Protein AF-A0A7J9HND2-F1 (afdb_monomer)

Mean predicted aligned error: 3.11 Å

Sequence (65 aa):
VEQGAKVELPLWLAHDLYLRQAISISVPACFNQRTRLEIQADAACVDLKSRSPYFYEFGCKIAPL

Foldseek 3Di:
DDPPDDDDDDPVVVVVCVVVVNDDDDDDPLPDPVVVVVVVVPVVPDDSCVSPVCNPVVCVSPVVD

InterPro domains:
  IPR010492 GINS complex, subunit Psf3 [PTHR22768] (1-65)
  IPR036224 GINS, helical bundle-like domain superfamily [SSF158573] (27-64)
  IPR038437 GINS complex, subunit Psf3 superfamily [G3DSA:1.20.58.2050] (1-65)

Structure (mmCIF, N/CA/C/O backbone):
data_AF-A0A7J9HND2-F1
#
_entry.id   AF-A0A7J9HND2-F1
#
loop_
_atom_site.group_PDB
_atom_site.id
_atom_site.type_symbol
_atom_site.label_atom_id
_atom_site.label_alt_id
_atom_site.label_comp_id
_atom_site.label_asym_id
_atom_site.label_entity_id
_atom_site.label_seq_id
_atom_site.pdbx_PDB_ins_code
_atom_site.Cartn_x
_atom_site.Cartn_y
_atom_site.Cartn_z
_atom_site.occupancy
_atom_site.B_iso_or_equiv
_atom_site.auth_seq_id
_atom_site.auth_comp_id
_atom_site.auth_asym_id
_atom_site.auth_atom_id
_atom_site.pdbx_PDB_model_num
ATOM 1 N N . VAL A 1 1 ? -5.483 -10.542 22.339 1.00 76.19 1 VAL A N 1
ATOM 2 C CA . VAL A 1 1 ? -4.370 -10.155 21.442 1.00 76.19 1 VAL A CA 1
ATOM 3 C C . VAL A 1 1 ? -3.402 -9.336 22.268 1.00 76.19 1 VAL A C 1
ATOM 5 O O . VAL A 1 1 ? -3.867 -8.482 23.014 1.00 76.19 1 VAL A O 1
ATOM 8 N N . GLU A 1 2 ? -2.110 -9.643 22.207 1.00 91.69 2 GLU A N 1
ATOM 9 C CA . GLU A 1 2 ? -1.085 -8.880 22.927 1.00 91.69 2 GLU A CA 1
ATOM 10 C C . GLU A 1 2 ? -0.789 -7.556 22.213 1.00 91.69 2 GLU A C 1
ATOM 12 O O . GLU A 1 2 ? -0.926 -7.450 20.990 1.00 91.69 2 GLU A O 1
ATOM 17 N N . GLN A 1 3 ? -0.389 -6.531 22.967 1.00 91.88 3 GLN A N 1
ATOM 18 C CA . GLN A 1 3 ? -0.007 -5.248 22.385 1.00 91.88 3 GLN A CA 1
ATOM 19 C C . GLN A 1 3 ? 1.205 -5.430 21.460 1.00 91.88 3 GLN A C 1
ATOM 21 O O . GLN A 1 3 ? 2.190 -6.062 21.830 1.00 91.88 3 GLN A O 1
ATOM 26 N N . GLY A 1 4 ? 1.130 -4.875 20.248 1.00 91.31 4 GLY A N 1
ATOM 27 C CA . GLY A 1 4 ? 2.195 -5.001 19.246 1.00 91.31 4 GLY A CA 1
ATOM 28 C C . GLY A 1 4 ? 2.194 -6.322 18.468 1.00 91.31 4 GLY A C 1
ATOM 29 O O . GLY A 1 4 ? 3.075 -6.528 17.631 1.00 91.31 4 GLY A O 1
ATOM 30 N N . ALA A 1 5 ? 1.212 -7.202 18.688 1.00 94.75 5 ALA A N 1
ATOM 31 C CA . ALA A 1 5 ? 1.039 -8.389 17.861 1.00 94.75 5 ALA A CA 1
ATOM 32 C C . ALA A 1 5 ? 0.796 -8.006 16.391 1.00 94.75 5 ALA A C 1
ATOM 34 O O . ALA A 1 5 ? -0.014 -7.130 16.081 1.00 94.75 5 ALA A O 1
ATOM 35 N N . LYS A 1 6 ? 1.480 -8.697 15.474 1.00 94.88 6 LYS A N 1
ATOM 36 C CA . LYS A 1 6 ? 1.253 -8.560 14.031 1.00 94.88 6 LYS A CA 1
ATOM 37 C C . LYS A 1 6 ? 0.068 -9.428 13.639 1.00 94.88 6 LYS A C 1
ATOM 39 O O . LYS A 1 6 ? 0.100 -10.638 13.846 1.00 94.88 6 LYS A O 1
ATOM 44 N N . VAL A 1 7 ? -0.961 -8.806 13.082 1.00 94.31 7 VAL A N 1
ATOM 45 C CA . VAL A 1 7 ? -2.196 -9.477 12.671 1.00 94.31 7 VAL A CA 1
ATOM 46 C C . VAL A 1 7 ? -2.551 -9.080 11.248 1.00 94.31 7 VAL A C 1
ATOM 48 O O . VAL A 1 7 ? -2.285 -7.954 10.828 1.00 94.31 7 VAL A O 1
ATOM 51 N N . GLU A 1 8 ? -3.164 -9.999 10.511 1.00 94.75 8 GLU A N 1
ATOM 52 C 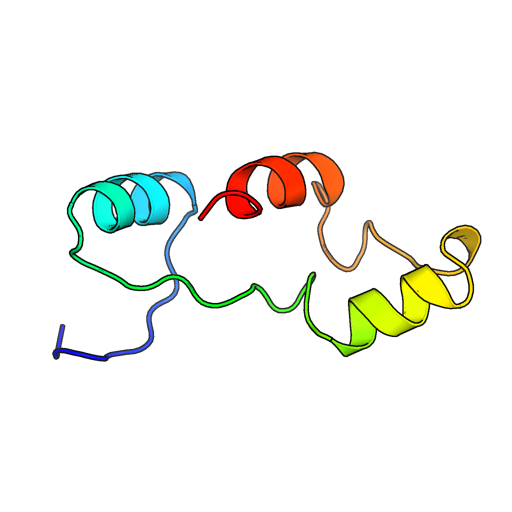CA . GLU A 1 8 ? -3.775 -9.685 9.223 1.00 94.75 8 GLU A CA 1
ATOM 53 C C . GLU A 1 8 ? -5.241 -9.327 9.437 1.00 94.75 8 GLU A C 1
ATOM 55 O O . GLU A 1 8 ? -5.985 -10.049 10.103 1.00 94.75 8 GLU A O 1
ATOM 60 N N . LEU A 1 9 ? -5.648 -8.187 8.888 1.00 94.06 9 LEU A N 1
ATOM 61 C CA . LEU A 1 9 ? -7.001 -7.668 9.004 1.00 94.06 9 LEU A CA 1
ATOM 62 C C . LEU A 1 9 ? -7.509 -7.265 7.623 1.00 94.06 9 LEU A C 1
ATOM 64 O O . LEU A 1 9 ? -6.738 -6.757 6.803 1.00 94.06 9 LEU A O 1
ATOM 68 N N . PRO A 1 10 ? -8.812 -7.430 7.360 1.00 94.69 10 PRO A N 1
ATOM 69 C CA . PRO A 1 10 ? -9.399 -6.861 6.165 1.00 94.69 10 PRO A CA 1
ATOM 70 C C . PRO A 1 10 ? -9.384 -5.327 6.247 1.00 94.69 10 PRO A C 1
ATOM 72 O O . PRO A 1 10 ? -9.527 -4.746 7.325 1.00 94.69 10 PRO A O 1
ATOM 75 N N . LEU A 1 11 ? -9.259 -4.666 5.091 1.00 93.12 11 LEU A N 1
ATOM 76 C CA . LEU A 1 11 ? -9.101 -3.208 5.004 1.00 93.12 11 LEU A CA 1
ATOM 77 C C . LEU A 1 11 ? -10.213 -2.431 5.722 1.00 93.12 11 LEU A C 1
ATOM 79 O O . LEU A 1 11 ? -9.921 -1.449 6.394 1.00 93.12 11 LEU A O 1
ATOM 83 N N . TRP A 1 12 ? -11.468 -2.871 5.598 1.00 94.00 12 TRP A N 1
ATOM 84 C CA . TRP A 1 12 ? -12.611 -2.198 6.223 1.00 94.00 12 TRP A CA 1
ATOM 85 C C . TRP A 1 12 ? -12.477 -2.137 7.751 1.00 94.00 12 TRP A C 1
ATOM 87 O O . TRP A 1 12 ? -12.743 -1.103 8.349 1.00 94.00 12 TRP A O 1
ATOM 97 N N . LEU A 1 13 ? -11.979 -3.208 8.374 1.00 95.44 13 LEU A N 1
ATOM 98 C CA . LEU A 1 13 ? -11.775 -3.261 9.819 1.00 95.44 13 LEU A CA 1
ATOM 99 C C . LEU A 1 13 ? -10.518 -2.496 10.233 1.00 95.44 13 LEU A C 1
ATOM 101 O O . LEU A 1 13 ? -10.532 -1.768 11.223 1.00 95.44 13 LEU A O 1
ATOM 105 N N . ALA A 1 14 ? -9.429 -2.656 9.475 1.00 94.88 14 ALA A N 1
ATOM 106 C CA . ALA A 1 14 ? -8.182 -1.949 9.738 1.00 94.88 14 ALA A CA 1
ATOM 107 C C . ALA A 1 14 ? -8.386 -0.426 9.704 1.00 94.88 14 ALA A C 1
ATOM 109 O O . ALA A 1 14 ? -7.878 0.277 10.571 1.00 94.88 14 ALA A O 1
ATOM 110 N N . HIS A 1 15 ? -9.184 0.070 8.757 1.00 93.19 15 HIS A N 1
ATOM 111 C CA . HIS A 1 15 ? -9.532 1.482 8.644 1.00 93.19 15 HIS A CA 1
ATOM 112 C C . HIS A 1 15 ? -10.248 2.005 9.899 1.00 93.19 15 HIS A C 1
ATOM 114 O O . HIS A 1 15 ? -9.799 2.978 10.506 1.00 93.19 15 HIS A O 1
ATOM 120 N N . ASP A 1 16 ? -11.303 1.324 10.350 1.00 94.88 16 ASP A N 1
ATOM 121 C CA . ASP A 1 16 ? -12.064 1.742 11.534 1.00 94.88 16 ASP A CA 1
ATOM 122 C C . ASP A 1 16 ? -11.222 1.711 12.819 1.00 94.88 16 ASP A C 1
ATOM 124 O O . ASP A 1 16 ? -11.360 2.577 13.686 1.00 94.88 16 ASP A O 1
ATOM 128 N N . LEU A 1 17 ? -10.332 0.724 12.951 1.00 95.19 17 LEU A N 1
ATOM 129 C CA . LEU A 1 17 ? -9.417 0.615 14.089 1.00 95.19 17 LEU A CA 1
ATOM 130 C C . LEU A 1 17 ? -8.305 1.669 14.047 1.00 95.19 17 LEU A C 1
ATOM 132 O O . LEU A 1 17 ? -7.921 2.189 15.097 1.00 95.19 17 LEU A O 1
ATOM 136 N N . TYR A 1 18 ? -7.810 2.005 12.856 1.00 94.25 18 TYR A N 1
ATOM 137 C CA . TYR A 1 18 ? -6.816 3.056 12.660 1.00 94.25 18 TYR A CA 1
ATOM 138 C C . TYR A 1 18 ? -7.373 4.432 13.048 1.00 94.25 18 TYR A C 1
ATOM 140 O O . TYR A 1 18 ? -6.735 5.151 13.814 1.00 94.25 18 TYR A O 1
ATOM 148 N N . LEU A 1 19 ? -8.610 4.754 12.644 1.00 94.00 19 LEU A N 1
ATOM 149 C CA . LEU A 1 19 ? -9.296 5.993 13.045 1.00 94.00 19 LEU A CA 1
ATOM 150 C C . LEU A 1 19 ? -9.471 6.120 14.567 1.00 94.00 19 LEU A C 1
ATOM 152 O O . LEU A 1 19 ? -9.492 7.223 15.107 1.00 94.00 19 LEU A O 1
ATOM 156 N N . ARG A 1 20 ? -9.577 4.989 15.269 1.00 95.94 20 ARG A N 1
ATOM 157 C CA . ARG A 1 20 ? -9.661 4.918 16.737 1.00 95.94 20 ARG A CA 1
ATOM 158 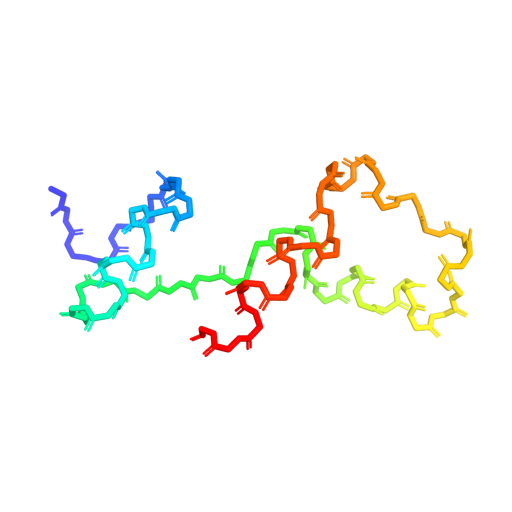C C . ARG A 1 20 ? -8.292 4.890 17.424 1.00 95.94 20 ARG A C 1
ATOM 160 O O . ARG A 1 20 ? -8.247 4.732 18.639 1.00 95.94 20 ARG A O 1
ATOM 167 N N . GLN A 1 21 ? -7.197 4.995 16.666 1.00 94.19 21 GLN A N 1
ATOM 168 C CA . GLN A 1 21 ? -5.815 4.875 17.147 1.00 94.19 21 GLN A CA 1
ATOM 169 C C . GLN A 1 21 ? -5.526 3.549 17.876 1.00 94.19 21 GLN A C 1
ATOM 171 O O . GLN A 1 21 ? -4.658 3.478 18.743 1.00 94.19 21 GLN A O 1
ATOM 176 N N . ALA A 1 22 ? -6.249 2.479 17.528 1.00 95.50 22 ALA A N 1
ATOM 177 C CA . ALA A 1 22 ? -6.107 1.169 18.163 1.00 95.50 22 ALA A CA 1
ATOM 178 C C . ALA A 1 22 ? -5.018 0.296 17.514 1.00 95.50 22 ALA A C 1
ATOM 180 O O . ALA A 1 22 ? -4.558 -0.668 18.126 1.00 95.50 22 ALA A O 1
ATOM 181 N N . ILE A 1 23 ? -4.620 0.612 16.276 1.00 95.25 23 ILE A N 1
ATOM 182 C CA . ILE A 1 23 ? -3.609 -0.122 15.505 1.00 95.25 23 ILE A CA 1
ATOM 183 C C . ILE A 1 23 ? -2.701 0.839 14.731 1.00 95.25 23 ILE A C 1
ATOM 185 O O . ILE A 1 23 ? -3.075 1.979 14.462 1.00 95.25 23 ILE A O 1
ATOM 189 N N . SER A 1 24 ? -1.542 0.344 14.301 1.00 93.12 24 SER A N 1
ATOM 190 C CA . SER A 1 24 ? -0.736 0.948 13.239 1.00 93.12 24 SER A CA 1
ATOM 191 C C . SER A 1 24 ? -0.796 0.075 11.986 1.00 93.12 24 SER 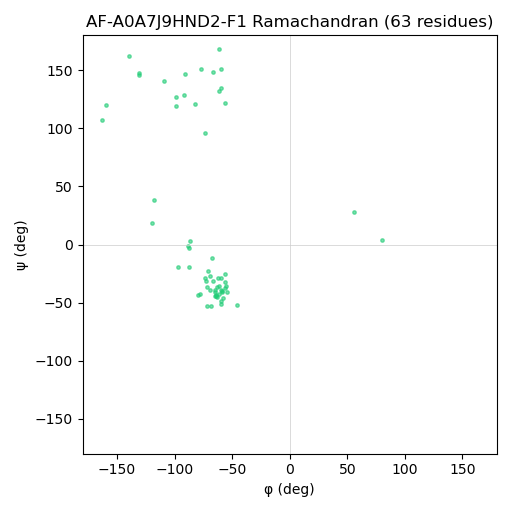A C 1
ATOM 193 O O . SER A 1 24 ? -0.803 -1.155 12.072 1.00 93.12 24 SER A O 1
ATOM 195 N N . ILE A 1 25 ? -0.862 0.703 10.811 1.00 92.69 25 ILE A N 1
ATOM 196 C CA . ILE A 1 25 ? -0.918 -0.002 9.527 1.00 92.69 25 ILE A CA 1
ATOM 197 C C . ILE A 1 25 ? 0.485 -0.028 8.921 1.00 92.69 25 ILE A C 1
ATOM 199 O O . ILE A 1 25 ? 1.137 1.001 8.770 1.00 92.69 25 ILE A O 1
ATOM 203 N N . SER A 1 26 ? 0.963 -1.219 8.565 1.00 92.31 26 SER A N 1
ATOM 204 C CA . SER A 1 26 ? 2.195 -1.386 7.792 1.00 92.31 26 SER A CA 1
ATOM 205 C C . SER A 1 26 ? 1.901 -1.415 6.296 1.00 92.31 26 SER A C 1
ATOM 207 O O . SER A 1 26 ? 0.889 -1.980 5.879 1.00 92.31 26 SER A O 1
ATOM 209 N N . VAL A 1 27 ? 2.827 -0.899 5.483 1.00 90.44 27 VAL A N 1
ATOM 210 C CA . VAL A 1 27 ? 2.720 -0.935 4.017 1.00 90.44 27 VAL A CA 1
ATOM 211 C C . VAL A 1 27 ? 2.559 -2.385 3.527 1.00 90.44 27 VAL A C 1
ATOM 213 O O . VAL A 1 27 ? 3.445 -3.207 3.785 1.00 90.44 27 VAL A O 1
ATOM 216 N N . PRO A 1 28 ? 1.472 -2.714 2.802 1.00 93.25 28 PRO A N 1
ATOM 217 C CA . PRO A 1 28 ? 1.267 -4.046 2.247 1.00 93.25 28 PRO A CA 1
ATOM 218 C C . PRO A 1 28 ? 2.391 -4.455 1.291 1.00 93.25 28 PRO A C 1
ATOM 220 O O . PRO A 1 28 ? 2.984 -3.620 0.604 1.00 93.25 28 PRO A O 1
ATOM 223 N N . ALA A 1 29 ? 2.657 -5.760 1.186 1.00 91.19 29 ALA A N 1
ATOM 224 C CA . ALA A 1 29 ? 3.756 -6.289 0.374 1.00 91.19 29 ALA A CA 1
ATOM 225 C C . ALA A 1 29 ? 3.690 -5.858 -1.105 1.00 91.19 29 ALA A C 1
ATOM 227 O O . ALA A 1 29 ? 4.731 -5.625 -1.719 1.00 91.19 29 ALA A O 1
ATOM 228 N N . CYS A 1 30 ? 2.485 -5.681 -1.656 1.00 93.50 30 CYS A N 1
ATOM 229 C CA . CYS A 1 30 ? 2.265 -5.203 -3.022 1.00 93.50 30 CYS A CA 1
ATOM 230 C C . CYS A 1 30 ? 2.688 -3.742 -3.261 1.00 93.50 30 CYS A C 1
ATOM 232 O O . CYS A 1 30 ? 2.807 -3.343 -4.411 1.00 93.50 30 CYS A O 1
ATOM 234 N N . PHE A 1 31 ? 2.982 -2.964 -2.213 1.00 94.69 31 PHE A N 1
ATOM 235 C CA . PHE A 1 31 ? 3.503 -1.592 -2.302 1.00 94.69 31 PHE A CA 1
ATOM 236 C C . PHE A 1 31 ? 4.879 -1.433 -1.648 1.00 94.69 31 PHE A C 1
ATOM 238 O O . PHE A 1 31 ? 5.295 -0.318 -1.321 1.00 94.69 31 PHE A O 1
ATOM 245 N N . ASN A 1 32 ? 5.603 -2.534 -1.433 1.00 94.00 32 ASN A N 1
ATOM 246 C CA . ASN A 1 32 ? 6.938 -2.494 -0.843 1.00 94.00 32 ASN A CA 1
ATOM 247 C C . ASN A 1 32 ? 7.941 -1.686 -1.700 1.00 94.00 32 ASN A C 1
ATOM 249 O O . ASN A 1 32 ? 7.690 -1.350 -2.858 1.00 94.00 32 ASN A O 1
ATOM 253 N N . GLN A 1 33 ? 9.117 -1.390 -1.134 1.00 95.12 33 GLN A N 1
ATOM 254 C CA . GLN A 1 33 ? 10.150 -0.607 -1.826 1.00 95.12 33 GLN A CA 1
ATOM 255 C C . GLN A 1 33 ? 10.559 -1.220 -3.174 1.00 95.12 33 GLN A C 1
ATOM 257 O O . GLN A 1 33 ? 10.763 -0.479 -4.129 1.00 95.12 33 GLN A O 1
ATOM 262 N N . ARG A 1 34 ? 10.637 -2.555 -3.274 1.00 95.00 34 ARG A N 1
ATOM 263 C CA . ARG A 1 34 ? 10.957 -3.246 -4.532 1.00 95.00 34 ARG A CA 1
ATOM 264 C C . ARG A 1 34 ? 9.934 -2.916 -5.619 1.00 95.00 34 ARG A C 1
ATOM 266 O O . ARG A 1 34 ? 10.326 -2.504 -6.702 1.00 95.00 34 ARG A O 1
ATOM 273 N N . THR A 1 35 ? 8.645 -3.012 -5.294 1.00 94.94 35 THR A N 1
ATOM 274 C CA . THR A 1 35 ? 7.560 -2.689 -6.228 1.00 94.94 35 THR A CA 1
ATOM 275 C C . THR A 1 35 ? 7.652 -1.254 -6.723 1.00 94.94 35 THR A C 1
ATOM 277 O O . THR A 1 35 ? 7.479 -1.002 -7.911 1.00 94.94 35 THR A O 1
ATOM 280 N N . ARG A 1 36 ? 7.993 -0.313 -5.838 1.00 94.81 36 ARG A N 1
ATOM 281 C CA . ARG A 1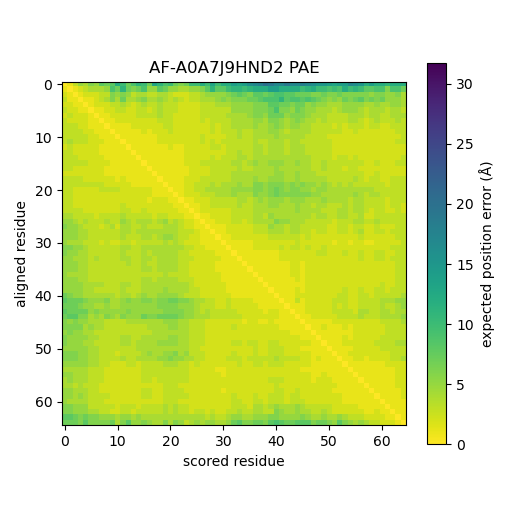 36 ? 8.184 1.088 -6.230 1.00 94.81 36 ARG A CA 1
ATOM 282 C C . ARG A 1 36 ? 9.347 1.272 -7.203 1.00 94.81 36 ARG A C 1
ATOM 284 O O . ARG A 1 36 ? 9.187 1.998 -8.175 1.00 94.81 36 ARG A O 1
ATOM 291 N N . LEU A 1 37 ? 10.479 0.610 -6.962 1.00 97.75 37 LEU A N 1
ATOM 292 C CA . LEU A 1 37 ? 11.650 0.688 -7.843 1.00 97.75 37 LEU A CA 1
ATOM 293 C C . LEU A 1 37 ? 11.370 0.087 -9.224 1.00 97.75 37 LEU A C 1
ATOM 295 O O . LEU A 1 37 ? 11.774 0.661 -10.227 1.00 97.75 37 LEU A O 1
ATOM 299 N N . GLU A 1 38 ? 10.652 -1.034 -9.288 1.00 97.31 38 GLU A N 1
ATOM 300 C CA . GLU A 1 38 ? 10.286 -1.667 -10.561 1.00 97.31 38 GLU A CA 1
ATOM 301 C C . GLU A 1 38 ? 9.342 -0.779 -11.384 1.00 97.31 38 GLU A C 1
ATOM 303 O O . GLU A 1 38 ? 9.578 -0.578 -12.571 1.00 97.31 38 GLU A O 1
ATOM 308 N N . ILE A 1 39 ? 8.328 -0.178 -10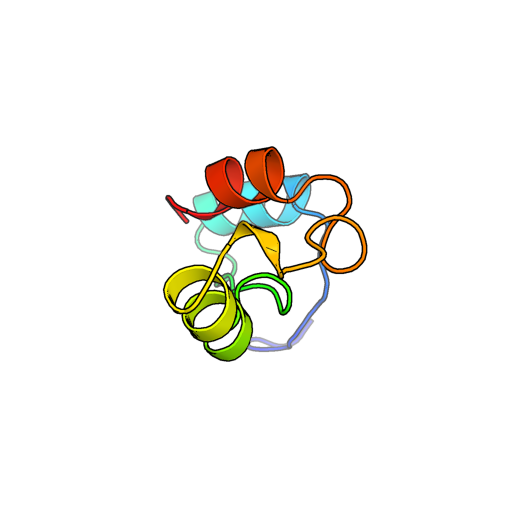.748 1.00 96.06 39 ILE A N 1
ATOM 309 C CA . ILE A 1 39 ? 7.410 0.763 -11.413 1.00 96.06 39 ILE A CA 1
ATOM 310 C C . ILE A 1 39 ? 8.147 2.028 -11.879 1.00 96.06 39 ILE A C 1
ATOM 312 O O . ILE A 1 39 ? 7.850 2.546 -12.952 1.00 96.06 39 ILE A O 1
ATOM 316 N N . GLN A 1 40 ? 9.098 2.536 -11.085 1.00 97.62 40 GLN A N 1
ATOM 317 C CA . GLN A 1 40 ? 9.925 3.691 -11.457 1.00 97.62 40 GLN A CA 1
ATOM 318 C C . GLN A 1 40 ? 10.870 3.396 -12.625 1.00 97.62 40 GLN A C 1
ATOM 320 O O . GLN A 1 40 ? 11.181 4.311 -13.383 1.00 97.62 40 GLN A O 1
ATOM 325 N N . ALA A 1 41 ? 11.339 2.153 -12.752 1.00 98.06 41 ALA A N 1
ATOM 326 C CA . ALA A 1 41 ? 12.191 1.735 -13.856 1.00 98.06 41 ALA A CA 1
ATOM 327 C C . ALA A 1 41 ? 11.395 1.635 -15.166 1.00 98.06 41 ALA A C 1
ATOM 329 O O . ALA A 1 41 ? 11.782 2.254 -16.153 1.00 98.06 41 ALA A O 1
ATOM 330 N N . ASP A 1 42 ? 10.287 0.887 -15.162 1.00 97.56 42 ASP A N 1
ATOM 331 C CA . ASP A 1 42 ? 9.317 0.847 -16.261 1.00 97.56 42 ASP A CA 1
ATOM 332 C C . ASP A 1 42 ? 7.989 0.234 -15.790 1.00 97.56 42 ASP A C 1
ATOM 334 O O . ASP A 1 42 ? 7.862 -0.981 -15.612 1.00 97.56 42 ASP A O 1
ATOM 338 N N . ALA A 1 43 ? 6.967 1.075 -15.632 1.00 95.12 43 ALA A N 1
ATOM 339 C CA . ALA A 1 43 ? 5.643 0.653 -15.191 1.00 95.12 43 ALA A CA 1
ATOM 340 C C . ALA A 1 43 ? 4.959 -0.339 -16.151 1.00 95.12 43 ALA A C 1
ATOM 342 O O . ALA A 1 43 ? 4.170 -1.164 -15.691 1.00 95.12 43 ALA A O 1
ATOM 343 N N . ALA A 1 44 ? 5.253 -0.291 -17.457 1.00 96.19 44 ALA A N 1
ATOM 344 C CA . ALA A 1 44 ? 4.635 -1.180 -18.443 1.00 96.19 44 ALA A CA 1
ATOM 345 C C . ALA A 1 44 ? 5.120 -2.634 -18.311 1.00 96.19 44 ALA A C 1
ATOM 347 O O . ALA A 1 44 ? 4.415 -3.560 -18.711 1.00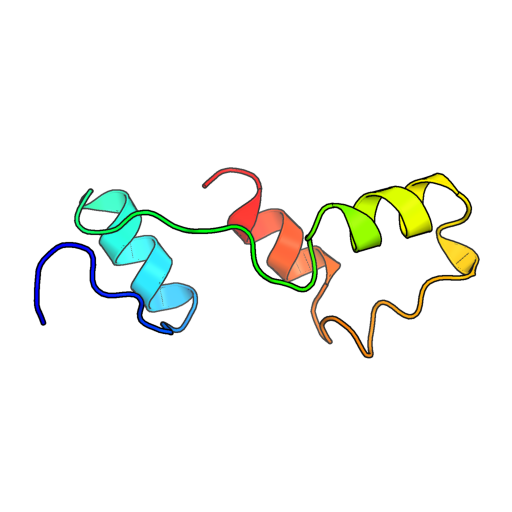 96.19 44 ALA A O 1
ATOM 348 N N . CYS A 1 45 ? 6.295 -2.840 -17.709 1.00 95.81 45 CYS A N 1
ATOM 349 C CA . CYS A 1 45 ? 6.890 -4.155 -17.480 1.00 95.81 45 CYS A CA 1
ATOM 350 C C . CYS A 1 45 ? 6.461 -4.804 -16.150 1.00 95.81 45 CYS A C 1
ATOM 352 O O . CYS A 1 45 ? 6.886 -5.920 -15.843 1.00 95.81 45 CYS A O 1
ATOM 354 N N . VAL A 1 46 ? 5.633 -4.133 -15.341 1.00 96.62 46 VAL A N 1
ATOM 355 C CA . VAL A 1 46 ? 5.211 -4.638 -14.030 1.00 96.62 46 VAL A CA 1
ATOM 356 C C . VAL A 1 46 ? 3.829 -5.278 -14.116 1.00 96.62 46 VAL A C 1
ATOM 358 O O . VAL A 1 46 ? 2.829 -4.611 -14.371 1.00 96.62 46 VAL A O 1
ATOM 361 N N . ASP A 1 47 ? 3.744 -6.571 -13.803 1.00 96.00 47 ASP A N 1
ATOM 362 C CA . ASP A 1 47 ? 2.454 -7.234 -13.617 1.00 96.00 47 ASP A CA 1
ATOM 363 C C . ASP A 1 47 ? 1.820 -6.811 -12.282 1.00 96.00 47 ASP A C 1
ATOM 365 O O . ASP A 1 47 ? 2.122 -7.340 -11.208 1.00 96.00 47 ASP A O 1
ATOM 369 N N . LEU A 1 48 ? 0.934 -5.817 -12.355 1.00 95.38 48 LEU A N 1
ATOM 370 C CA . LEU A 1 48 ? 0.190 -5.321 -11.200 1.00 95.38 48 LEU A CA 1
ATOM 371 C C . LEU A 1 48 ? -0.904 -6.296 -10.753 1.00 95.38 48 LEU A C 1
ATOM 373 O O . LEU A 1 48 ? -1.208 -6.351 -9.562 1.00 95.38 48 LEU A O 1
ATOM 377 N N . LYS A 1 49 ? -1.471 -7.093 -11.671 1.00 95.00 49 LYS A N 1
ATOM 378 C CA . LYS A 1 49 ? -2.599 -7.988 -11.381 1.00 95.00 49 LYS A CA 1
ATOM 379 C C . LYS A 1 49 ? -2.183 -9.144 -10.478 1.00 95.00 49 LYS A C 1
ATOM 381 O O . LYS A 1 49 ? -2.943 -9.491 -9.575 1.00 95.00 49 LYS A O 1
ATOM 386 N N . SER A 1 50 ? -0.990 -9.711 -10.679 1.00 94.62 50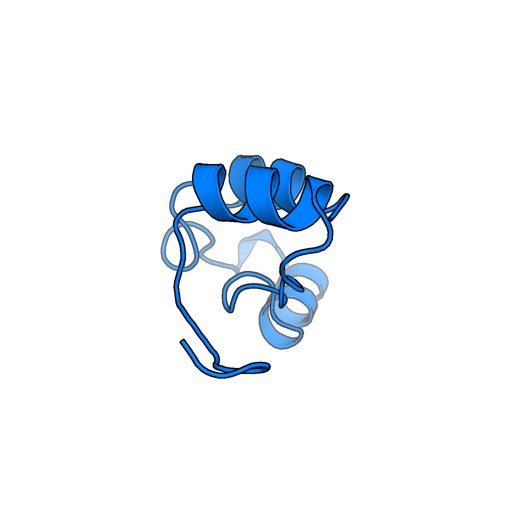 SER A N 1
ATOM 387 C CA . SER A 1 50 ? -0.457 -10.750 -9.781 1.00 94.62 50 SER A CA 1
ATOM 388 C C . SER A 1 50 ? -0.091 -10.219 -8.394 1.00 94.62 50 SER A C 1
ATOM 390 O O . SER A 1 50 ? -0.160 -10.964 -7.419 1.00 94.62 50 SER A O 1
ATOM 392 N N . ARG A 1 51 ? 0.254 -8.931 -8.276 1.00 93.12 51 ARG A N 1
ATOM 393 C CA . ARG A 1 51 ? 0.572 -8.288 -6.988 1.00 93.12 51 ARG A CA 1
ATOM 394 C C . ARG A 1 51 ? -0.670 -7.908 -6.202 1.00 93.12 51 ARG A C 1
ATOM 396 O O . ARG A 1 51 ? -0.705 -8.065 -4.986 1.00 93.12 51 ARG A O 1
ATOM 403 N N . SER A 1 52 ? -1.659 -7.344 -6.885 1.00 94.50 52 SER A N 1
ATOM 404 C CA . SER A 1 52 ? -2.959 -7.008 -6.323 1.00 94.50 52 SER A CA 1
ATOM 405 C C . SER A 1 52 ? -3.978 -6.862 -7.455 1.00 94.50 52 SER A C 1
ATOM 407 O O . SER A 1 52 ? -3.843 -5.953 -8.278 1.00 94.50 52 SER A O 1
ATOM 409 N N . PRO A 1 53 ? -5.052 -7.669 -7.476 1.00 95.94 53 PRO A N 1
ATOM 410 C CA . PRO A 1 53 ? -6.116 -7.533 -8.472 1.00 95.94 53 PRO A CA 1
ATOM 411 C C . PRO A 1 53 ? -6.752 -6.135 -8.511 1.00 95.94 53 PRO A C 1
ATOM 413 O O . PRO A 1 53 ? -7.251 -5.718 -9.552 1.00 95.94 53 PRO A O 1
ATOM 416 N N . TYR A 1 54 ? -6.696 -5.403 -7.393 1.00 96.25 54 TYR A N 1
ATOM 417 C CA . TYR A 1 54 ? -7.246 -4.056 -7.231 1.00 96.25 54 TYR A CA 1
ATOM 418 C C . TYR A 1 54 ? -6.147 -3.031 -6.923 1.00 96.25 54 TYR A C 1
ATOM 420 O O . TYR A 1 54 ? -6.346 -2.147 -6.095 1.00 96.25 54 TYR A O 1
ATOM 428 N N . PHE A 1 55 ? -4.968 -3.162 -7.545 1.00 96.00 55 PHE A N 1
ATOM 429 C CA . PHE A 1 55 ? -3.771 -2.367 -7.232 1.00 96.00 55 PHE A CA 1
ATOM 430 C C . PHE A 1 55 ? -4.043 -0.861 -7.087 1.00 96.00 55 PHE A C 1
ATOM 432 O O . PHE A 1 55 ? -3.703 -0.276 -6.063 1.00 96.00 55 PHE A O 1
ATOM 439 N N . TYR A 1 56 ? -4.698 -0.236 -8.066 1.00 95.56 56 TYR A N 1
ATOM 440 C CA . TYR A 1 56 ? -4.945 1.208 -8.040 1.00 95.56 56 TYR A CA 1
ATOM 441 C C . TYR A 1 56 ? -5.941 1.621 -6.951 1.00 95.56 56 TYR A C 1
ATOM 443 O O . TYR A 1 56 ? -5.619 2.468 -6.121 1.00 95.56 56 TYR A O 1
ATOM 451 N N . GLU A 1 57 ? -7.123 0.999 -6.906 1.00 96.06 57 GLU A N 1
ATOM 452 C CA . GLU A 1 57 ? -8.153 1.336 -5.914 1.00 96.06 57 GLU A CA 1
ATOM 453 C C . GLU A 1 57 ? -7.654 1.090 -4.484 1.00 96.06 57 GLU A C 1
ATOM 455 O O . GLU A 1 57 ? -7.848 1.922 -3.596 1.00 96.06 57 GLU A O 1
ATOM 460 N N . PHE A 1 58 ? -6.970 -0.035 -4.265 1.00 95.19 58 PHE A N 1
ATOM 461 C CA . PHE A 1 58 ? -6.389 -0.360 -2.972 1.00 95.19 58 PHE A CA 1
ATOM 462 C C . PHE A 1 58 ? -5.314 0.656 -2.575 1.00 95.19 58 PHE A C 1
ATOM 464 O O . PHE A 1 58 ? -5.347 1.158 -1.455 1.00 95.19 58 PHE A O 1
ATOM 471 N N . GLY A 1 59 ? -4.425 1.019 -3.506 1.00 94.69 59 GLY A N 1
ATOM 472 C CA . GLY A 1 59 ? -3.390 2.032 -3.299 1.00 94.69 59 GLY A CA 1
ATOM 473 C C . GLY A 1 59 ? -3.967 3.389 -2.899 1.00 94.69 59 GLY A C 1
ATOM 474 O O . GLY A 1 59 ? -3.518 3.977 -1.920 1.00 94.69 59 GLY A O 1
ATOM 475 N N . CYS A 1 60 ? -5.013 3.855 -3.587 1.0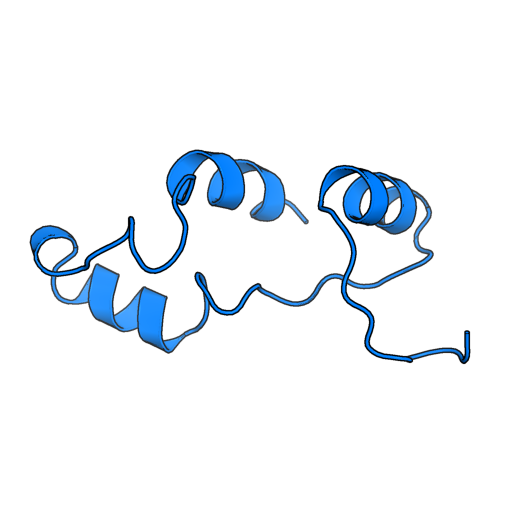0 94.56 60 CYS A N 1
ATOM 476 C CA . CYS A 1 60 ? -5.690 5.110 -3.253 1.00 94.56 60 CYS A CA 1
ATOM 477 C C . CYS A 1 60 ? -6.302 5.106 -1.844 1.00 94.56 60 CYS A C 1
ATOM 479 O O . CYS A 1 60 ? -6.279 6.136 -1.177 1.00 94.56 60 CYS A O 1
ATOM 481 N N . LYS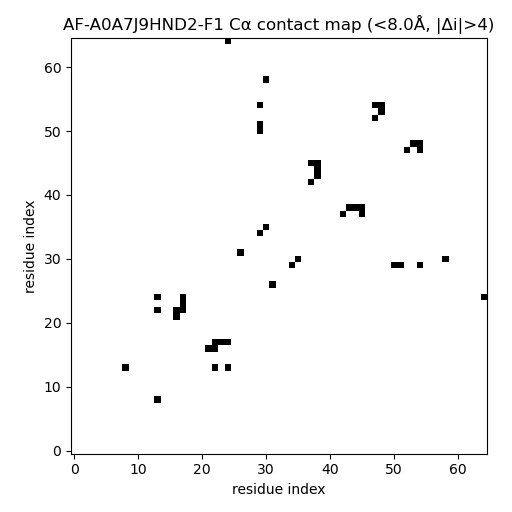 A 1 61 ? -6.830 3.965 -1.379 1.00 93.31 61 LYS A N 1
ATOM 482 C CA . LYS A 1 61 ? -7.426 3.849 -0.036 1.00 93.31 61 LYS A CA 1
ATOM 483 C C . LYS A 1 61 ? -6.391 3.846 1.084 1.00 93.31 61 LYS A C 1
ATOM 485 O O . LYS A 1 61 ? -6.703 4.311 2.174 1.00 93.31 61 LYS A O 1
ATOM 490 N N . ILE A 1 62 ? -5.193 3.315 0.836 1.00 92.81 62 ILE A N 1
ATOM 491 C CA . ILE A 1 62 ? -4.152 3.199 1.868 1.00 92.81 62 ILE A CA 1
ATOM 492 C C . ILE A 1 62 ? -3.121 4.329 1.841 1.00 92.81 62 ILE A C 1
ATOM 494 O O . ILE A 1 62 ? -2.448 4.534 2.837 1.00 92.81 62 ILE A O 1
ATOM 498 N N . ALA A 1 63 ? -2.985 5.061 0.732 1.00 91.25 63 ALA A N 1
ATOM 499 C CA . ALA A 1 63 ? -2.049 6.179 0.618 1.00 91.25 63 ALA A CA 1
ATOM 500 C C . ALA A 1 63 ? -2.198 7.282 1.693 1.00 91.25 63 ALA A C 1
ATOM 502 O O . ALA A 1 63 ? -1.168 7.843 2.063 1.00 91.25 63 ALA A O 1
ATOM 503 N N . PRO A 1 64 ? -3.410 7.632 2.184 1.00 87.06 64 PRO A N 1
ATOM 504 C CA . PRO A 1 64 ? -3.565 8.640 3.235 1.00 87.06 64 PRO A CA 1
ATOM 505 C C . PRO A 1 64 ? -3.464 8.086 4.669 1.00 87.06 64 PRO A C 1
ATOM 507 O O . PRO A 1 64 ? -3.582 8.876 5.605 1.00 87.06 64 PRO A O 1
ATOM 510 N N . LEU A 1 65 ? -3.318 6.765 4.846 1.00 82.38 65 LEU A N 1
ATOM 511 C CA . LEU A 1 65 ? -3.205 6.103 6.155 1.00 82.38 65 LEU A CA 1
ATOM 512 C C . LEU A 1 65 ? -1.759 6.152 6.659 1.00 82.38 65 LEU A C 1
ATOM 514 O O . LEU A 1 65 ? -1.586 6.392 7.874 1.00 82.38 65 LEU A O 1
#

Organism: NCBI:txid34285

Secondary structure (DSSP, 8-state):
--TT------HHHHHHHHHTTS--PPPPGGGSHHHHHHHHHHGGG--HHHH-TTHHHHHHHHTT-

Radius of gyration: 13.79 Å; Cα contacts (8 Å, |Δi|>4): 25; chains: 1; bounding box: 25×19×41 Å

Solvent-accessible surface area (backbone atoms only — not comparable to full-atom values): 4306 Å² total; per-residue (Å²): 135,65,90,89,63,90,77,91,68,59,68,75,59,48,50,59,36,40,77,68,69,75,54,85,87,74,85,53,80,66,67,30,73,69,51,52,53,48,42,72,72,43,53,89,79,50,72,51,58,87,58,32,85,52,48,67,68,52,46,67,69,51,72,85,108

pLDDT: mean 94.02, std 3.26, range [76.19, 98.06]